Protein AF-G7GEW0-F1 (afdb_monomer_lite)

Radius of gyration: 21.6 Å; chains: 1; bounding box: 53×45×54 Å

Structure (mmCIF, N/CA/C/O backbone):
data_AF-G7GEW0-F1
#
_entry.id   AF-G7GEW0-F1
#
loop_
_atom_site.group_PDB
_atom_site.id
_atom_site.type_symbol
_atom_site.label_atom_id
_atom_site.label_alt_id
_atom_site.label_comp_id
_atom_site.label_asym_id
_atom_site.label_entity_id
_atom_site.label_seq_id
_atom_site.pdbx_PDB_ins_code
_atom_site.Cartn_x
_atom_site.Cartn_y
_atom_site.Cartn_z
_atom_site.occupancy
_atom_site.B_iso_or_equiv
_atom_site.auth_seq_id
_atom_site.auth_comp_id
_atom_site.auth_asym_id
_atom_site.auth_atom_id
_atom_site.pdbx_PDB_model_num
ATOM 1 N N . MET A 1 1 ? -28.065 31.283 -29.924 1.00 46.56 1 MET A N 1
ATOM 2 C CA . MET A 1 1 ? -27.571 29.884 -29.850 1.00 46.56 1 MET A CA 1
ATOM 3 C C . MET A 1 1 ? -26.048 29.770 -29.625 1.00 46.56 1 MET A C 1
ATOM 5 O O . MET A 1 1 ? -25.461 28.785 -30.041 1.00 46.56 1 MET A O 1
ATOM 9 N N . ARG A 1 2 ? -25.377 30.718 -28.939 1.00 49.91 2 ARG A N 1
ATOM 10 C CA . ARG A 1 2 ? -23.910 30.666 -28.695 1.00 49.91 2 ARG A CA 1
ATOM 11 C C . ARG A 1 2 ? -23.513 30.415 -27.235 1.00 49.91 2 ARG A C 1
ATOM 13 O O . ARG A 1 2 ? -22.348 30.178 -26.962 1.00 49.91 2 ARG A O 1
ATOM 20 N N . THR A 1 3 ? -24.472 30.433 -26.313 1.00 49.75 3 THR A N 1
ATOM 21 C CA . THR A 1 3 ? -24.242 30.306 -24.864 1.00 49.75 3 THR A CA 1
ATOM 22 C C . THR A 1 3 ? -24.447 28.892 -24.316 1.00 49.75 3 THR A C 1
ATOM 24 O O . THR A 1 3 ? -24.127 28.652 -23.161 1.00 49.75 3 THR A O 1
ATOM 27 N N . ILE A 1 4 ? -24.923 27.939 -25.128 1.00 53.78 4 ILE A N 1
ATOM 28 C CA . ILE A 1 4 ? -25.188 26.559 -24.674 1.00 53.78 4 ILE A CA 1
ATOM 29 C C . ILE A 1 4 ? -23.943 25.656 -24.815 1.00 53.78 4 ILE A C 1
ATOM 31 O O . ILE A 1 4 ? -23.808 24.690 -24.076 1.00 53.78 4 ILE A O 1
ATOM 35 N N . LEU A 1 5 ? -22.968 26.005 -25.668 1.00 51.00 5 LEU A N 1
ATOM 36 C CA . LEU A 1 5 ? -21.742 25.203 -25.837 1.00 51.00 5 LEU A CA 1
ATOM 37 C C . LEU A 1 5 ? -20.741 25.310 -24.672 1.00 51.00 5 LEU A C 1
ATOM 39 O O . LEU A 1 5 ? -19.890 24.438 -24.524 1.00 51.00 5 LEU A O 1
ATOM 43 N N . ALA A 1 6 ? -20.822 26.355 -23.843 1.00 51.34 6 ALA A N 1
ATOM 44 C CA . ALA A 1 6 ? -19.861 26.562 -22.756 1.00 51.34 6 ALA A CA 1
ATOM 45 C C . ALA A 1 6 ? -20.133 25.676 -21.525 1.00 51.34 6 ALA A C 1
ATOM 47 O O . ALA A 1 6 ? -19.230 25.448 -20.726 1.00 51.34 6 ALA A O 1
ATOM 48 N N . SER A 1 7 ? -21.355 25.151 -21.372 1.00 49.91 7 SER A N 1
ATOM 49 C CA . SER A 1 7 ? -21.741 24.354 -20.196 1.00 49.91 7 SER A CA 1
ATOM 50 C C . SER A 1 7 ? -21.369 22.868 -20.322 1.00 49.91 7 SER A C 1
ATOM 52 O O . SER A 1 7 ? -21.187 22.187 -19.319 1.00 49.91 7 SER A O 1
ATOM 54 N N . SER A 1 8 ? -21.175 22.364 -21.544 1.00 54.78 8 SER A N 1
ATOM 55 C CA . SER A 1 8 ? -20.841 20.957 -21.809 1.00 54.78 8 SER A CA 1
ATOM 56 C C . SER A 1 8 ? -19.368 20.590 -21.579 1.00 54.78 8 SER A C 1
ATOM 58 O O . SER A 1 8 ? -19.056 19.407 -21.484 1.00 54.78 8 SER A O 1
ATOM 60 N N . LEU A 1 9 ? -18.453 21.561 -21.456 1.00 53.81 9 LEU A N 1
ATOM 61 C CA . LEU A 1 9 ? -17.014 21.281 -21.310 1.00 53.81 9 LEU A CA 1
ATOM 62 C C . LEU A 1 9 ? -16.575 21.027 -19.853 1.00 53.81 9 LEU A C 1
ATOM 64 O O . LEU A 1 9 ? -15.485 20.516 -19.622 1.00 53.81 9 LEU A O 1
ATOM 68 N N . LEU A 1 10 ? -17.425 21.334 -18.865 1.00 53.53 10 LEU A N 1
ATOM 69 C CA . LEU A 1 10 ? -17.104 21.156 -17.442 1.00 53.53 10 LEU A CA 1
ATOM 70 C C . LEU A 1 10 ? -17.375 19.744 -16.892 1.00 53.53 10 LEU A C 1
ATOM 72 O O . LEU A 1 10 ? -17.002 19.466 -15.758 1.00 53.53 10 LEU A O 1
ATOM 76 N N . MET A 1 11 ? -17.990 18.839 -17.661 1.00 51.84 11 MET A N 1
ATOM 77 C CA . MET A 1 11 ? -18.365 17.503 -17.163 1.00 51.84 11 MET A CA 1
ATOM 78 C C . MET A 1 11 ? -17.310 16.403 -17.374 1.00 51.84 11 MET A C 1
ATOM 80 O O . MET A 1 11 ? -17.570 15.250 -17.046 1.00 51.84 11 MET A O 1
ATOM 84 N N . LEU A 1 12 ? -16.115 16.721 -17.885 1.00 51.00 12 LEU A N 1
ATOM 85 C CA . LEU A 1 12 ? -15.085 15.712 -18.188 1.00 51.00 12 LEU A CA 1
ATOM 86 C C . LEU A 1 12 ? -13.948 15.609 -17.163 1.00 51.00 12 LEU A C 1
ATOM 88 O O . LEU A 1 12 ? -13.036 14.810 -17.355 1.00 51.00 12 LEU A O 1
ATOM 92 N N . SER A 1 13 ? -14.004 16.320 -16.035 1.00 45.97 13 SER A N 1
ATOM 93 C CA . SER A 1 13 ? -13.084 16.070 -14.917 1.00 45.97 13 SER A CA 1
ATOM 94 C C . SER A 1 13 ? -13.560 14.890 -14.060 1.00 45.97 13 SER A C 1
ATOM 96 O O . SER A 1 13 ? -13.664 15.009 -12.837 1.00 45.97 13 SER A O 1
ATOM 98 N N . VAL A 1 14 ? -13.887 13.755 -14.690 1.00 47.59 14 VAL A N 1
ATOM 99 C CA . VAL A 1 14 ? -13.980 12.495 -13.950 1.00 47.59 14 VAL A CA 1
ATOM 100 C C . VAL A 1 14 ? -12.584 12.222 -13.414 1.00 47.59 14 VAL A C 1
ATOM 102 O O . VAL A 1 14 ? -11.612 12.155 -14.165 1.00 47.59 14 VAL A O 1
ATOM 105 N N . SER A 1 15 ? -12.468 12.196 -12.092 1.00 47.84 15 SER A N 1
ATOM 106 C CA . SER A 1 15 ? -11.219 11.908 -11.408 1.00 47.84 15 SER A CA 1
ATOM 107 C C . SER A 1 15 ? -10.680 10.599 -11.968 1.00 47.84 15 SER A C 1
ATOM 109 O O . SER A 1 15 ? -11.315 9.558 -11.822 1.00 47.84 15 SER A O 1
ATOM 111 N N . SER A 1 16 ? -9.545 10.662 -12.664 1.00 43.06 16 SER A N 1
ATOM 112 C CA . SER A 1 16 ? -8.804 9.461 -13.013 1.00 43.06 16 SER A CA 1
ATOM 113 C C . SER A 1 16 ? -8.472 8.781 -11.692 1.00 43.06 16 SER A C 1
ATOM 115 O O . SER A 1 16 ? -7.675 9.298 -10.906 1.00 43.06 16 SER A O 1
ATOM 117 N N . PHE A 1 17 ? -9.159 7.678 -11.399 1.00 48.53 17 PHE A N 1
ATOM 118 C CA . PHE A 1 17 ? -8.804 6.777 -10.315 1.00 48.53 17 PHE A CA 1
ATOM 119 C C . PHE A 1 17 ? -7.516 6.078 -10.740 1.00 48.53 17 PHE A C 1
ATOM 121 O O . PHE A 1 17 ? -7.515 4.927 -11.163 1.00 48.53 17 PHE A O 1
ATOM 128 N N . ALA A 1 18 ? -6.405 6.807 -10.687 1.00 50.81 18 ALA A N 1
ATOM 129 C CA . ALA A 1 18 ? -5.107 6.172 -10.686 1.00 50.81 18 ALA A CA 1
ATOM 130 C C . ALA A 1 18 ? -5.063 5.307 -9.420 1.00 50.81 18 ALA A C 1
ATOM 132 O O . ALA A 1 18 ? -5.347 5.803 -8.324 1.00 50.81 18 ALA A O 1
ATOM 133 N N . HIS A 1 19 ? -4.796 4.012 -9.597 1.00 61.59 19 HIS A N 1
ATOM 134 C CA . HIS A 1 19 ? -4.716 2.996 -8.549 1.00 61.59 19 HIS A CA 1
ATOM 135 C C . HIS A 1 19 ? -3.530 3.275 -7.615 1.00 61.59 19 HIS A C 1
ATOM 137 O O . HIS A 1 19 ? -2.483 2.639 -7.649 1.00 61.59 19 HIS A O 1
ATOM 143 N N . GLU A 1 20 ? -3.677 4.308 -6.797 1.00 74.50 20 GLU A N 1
ATOM 144 C CA . GLU A 1 20 ? -2.716 4.675 -5.775 1.00 74.50 20 GLU A CA 1
ATOM 145 C C . GLU A 1 20 ? -2.786 3.681 -4.617 1.00 74.50 20 GLU A C 1
ATOM 147 O O . GLU A 1 20 ? -3.867 3.168 -4.304 1.00 74.50 20 GLU A O 1
ATOM 152 N N . PRO A 1 21 ? -1.651 3.429 -3.949 1.00 87.00 21 PRO A N 1
ATOM 153 C CA . PRO A 1 21 ? -1.663 2.628 -2.743 1.00 87.00 21 PRO A CA 1
ATOM 154 C C . PRO A 1 21 ? -2.602 3.264 -1.710 1.00 87.00 21 PRO A C 1
ATOM 156 O O . PRO A 1 21 ? -2.704 4.491 -1.611 1.00 87.00 21 PRO A O 1
ATOM 159 N N . TYR A 1 22 ? -3.298 2.436 -0.937 1.00 89.25 22 TYR A N 1
ATOM 160 C CA . TYR A 1 22 ? -4.295 2.904 0.024 1.00 89.25 22 TYR A CA 1
ATOM 161 C C . TYR A 1 22 ? -4.223 2.149 1.350 1.00 89.25 22 TYR A C 1
ATOM 163 O O . TYR A 1 22 ? -3.672 1.058 1.443 1.00 89.25 22 TYR A O 1
ATOM 171 N N . VAL A 1 23 ? -4.820 2.746 2.382 1.00 93.44 23 VAL A N 1
ATOM 172 C CA . VAL A 1 23 ? -5.124 2.108 3.667 1.00 93.44 23 VAL A CA 1
ATOM 173 C C . VAL A 1 23 ? -6.529 2.534 4.082 1.00 93.44 23 VAL A C 1
ATOM 175 O O . VAL A 1 23 ? -6.838 3.727 4.097 1.00 93.44 23 VAL A O 1
ATOM 178 N N . ALA A 1 24 ? -7.400 1.578 4.386 1.00 93.62 24 ALA A N 1
ATOM 179 C CA . ALA A 1 24 ? -8.796 1.844 4.707 1.00 93.62 24 ALA A CA 1
ATOM 180 C C . ALA A 1 24 ? -9.334 0.849 5.746 1.00 93.62 24 ALA A C 1
ATOM 182 O O . ALA A 1 24 ? -9.030 -0.339 5.675 1.00 93.62 24 ALA A O 1
ATOM 183 N N . PRO A 1 25 ? -10.148 1.300 6.713 1.00 94.94 25 PRO A N 1
ATOM 184 C CA . PRO A 1 25 ? -10.912 0.392 7.550 1.00 94.94 25 PRO A CA 1
ATOM 185 C C . PRO A 1 25 ? -12.132 -0.146 6.795 1.00 94.94 25 PRO A C 1
ATOM 187 O O . PRO A 1 25 ? -12.726 0.569 5.987 1.00 94.94 25 PRO A O 1
ATOM 190 N N . LEU A 1 26 ? -12.585 -1.356 7.132 1.00 93.56 26 LEU A N 1
ATOM 191 C CA . LEU A 1 26 ? -13.890 -1.846 6.663 1.00 93.56 26 LEU A CA 1
ATOM 192 C C . LEU A 1 26 ? -15.057 -0.996 7.191 1.00 93.56 26 LEU A C 1
ATOM 194 O O . LEU A 1 26 ? -16.105 -0.918 6.557 1.00 93.56 26 LEU A O 1
ATOM 198 N N . ALA A 1 27 ? -14.873 -0.347 8.343 1.00 91.94 27 ALA A N 1
ATOM 199 C CA . ALA A 1 27 ? -15.830 0.587 8.914 1.00 91.94 27 ALA A CA 1
ATOM 200 C C . ALA A 1 27 ? -15.112 1.809 9.503 1.00 91.94 27 ALA A C 1
ATOM 202 O O . ALA A 1 27 ? -14.325 1.699 10.439 1.00 91.94 27 ALA A O 1
ATOM 203 N N . TYR A 1 28 ? -15.417 2.997 8.981 1.00 93.50 28 TYR A N 1
ATOM 204 C CA . TYR A 1 28 ? -14.865 4.260 9.490 1.00 93.50 28 TYR A CA 1
ATOM 205 C C . TYR A 1 28 ? -15.445 4.664 10.854 1.00 93.50 28 TYR A C 1
ATOM 207 O O . TYR A 1 28 ? -14.835 5.446 11.581 1.00 93.50 28 TYR A O 1
ATOM 215 N N . ASN A 1 29 ? -16.617 4.131 11.204 1.00 93.00 29 ASN A N 1
ATOM 216 C CA . ASN A 1 29 ? -17.250 4.288 12.506 1.00 93.00 29 ASN A CA 1
ATOM 217 C C . ASN A 1 29 ? -17.768 2.926 12.973 1.00 93.00 29 ASN A C 1
ATOM 219 O O . ASN A 1 29 ? -18.381 2.201 12.187 1.00 93.00 29 ASN A O 1
ATOM 223 N N . THR A 1 30 ? -17.517 2.570 14.228 1.00 92.06 30 THR A N 1
ATOM 224 C CA . THR A 1 30 ? -17.953 1.298 14.801 1.00 92.06 30 THR A CA 1
ATOM 225 C C . THR A 1 30 ? -18.219 1.422 16.302 1.00 92.06 30 THR A C 1
ATOM 227 O O . THR A 1 30 ? -17.608 2.229 16.994 1.00 92.06 30 THR A O 1
ATOM 230 N N . SER A 1 31 ? -19.132 0.613 16.836 1.00 92.50 31 SER A N 1
ATOM 231 C CA . SER A 1 31 ? -19.260 0.378 18.285 1.00 92.50 31 SER A CA 1
ATOM 232 C C . SER A 1 31 ? -18.495 -0.870 18.741 1.00 92.50 31 SER A C 1
ATOM 234 O O . SER A 1 31 ? -18.463 -1.189 19.926 1.00 92.50 31 SER A O 1
ATOM 236 N N . GLN A 1 32 ? -17.889 -1.600 17.801 1.00 94.31 32 GLN A N 1
ATOM 237 C CA . GLN A 1 32 ? -17.180 -2.846 18.071 1.00 94.31 32 GLN A CA 1
ATOM 238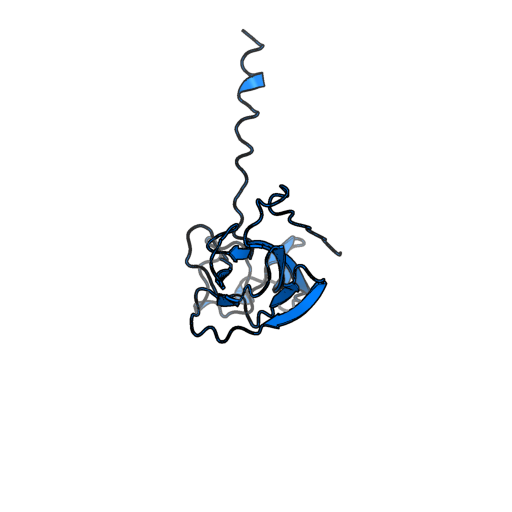 C C . GLN A 1 32 ? -15.813 -2.590 18.717 1.00 94.31 32 GLN A C 1
ATOM 240 O O . GLN A 1 32 ? -15.245 -1.499 18.656 1.00 94.31 32 GLN A O 1
ATOM 245 N N . THR A 1 33 ? -15.251 -3.636 19.320 1.00 95.06 33 THR A N 1
ATOM 246 C CA . THR A 1 33 ? -13.920 -3.615 19.953 1.00 95.06 33 THR A CA 1
ATOM 247 C C . THR A 1 33 ? -12.770 -3.723 18.953 1.00 95.06 33 THR A C 1
ATOM 249 O O . THR A 1 33 ? -11.605 -3.633 19.343 1.00 95.06 33 THR A O 1
ATOM 252 N N . GLN A 1 34 ? -13.075 -3.920 17.671 1.00 96.12 34 GLN A N 1
ATOM 253 C CA . GLN A 1 34 ? -12.098 -4.006 16.597 1.00 96.12 34 GLN A CA 1
ATOM 254 C C . GLN A 1 34 ? -12.696 -3.606 15.248 1.00 96.12 34 GLN A C 1
ATOM 256 O O . GLN A 1 34 ? -13.914 -3.641 15.057 1.00 96.12 34 GLN A O 1
ATOM 261 N N . VAL A 1 35 ? -11.820 -3.280 14.302 1.00 96.12 35 VAL A N 1
ATOM 262 C CA . VAL A 1 35 ? -12.153 -3.149 12.882 1.00 96.12 35 VAL A CA 1
ATOM 263 C C . VAL A 1 35 ? -11.030 -3.745 12.042 1.00 96.12 35 VAL A C 1
ATOM 265 O O . VAL A 1 35 ? -9.859 -3.600 12.385 1.00 96.12 35 VAL A O 1
ATOM 268 N N . ALA A 1 36 ? -11.371 -4.392 10.933 1.00 95.75 36 ALA A N 1
ATOM 269 C CA . ALA A 1 36 ? -10.362 -4.818 9.976 1.00 95.75 36 ALA A CA 1
ATOM 270 C C . ALA A 1 36 ? -9.845 -3.612 9.180 1.00 95.75 36 ALA A C 1
ATOM 272 O O . ALA A 1 36 ? -10.629 -2.799 8.678 1.00 95.75 36 ALA A O 1
ATOM 273 N N . ILE A 1 37 ? -8.526 -3.515 9.064 1.00 95.31 37 ILE A N 1
ATOM 274 C CA . ILE A 1 37 ? -7.821 -2.593 8.179 1.00 95.31 37 ILE A CA 1
ATOM 275 C C . ILE A 1 37 ? -7.395 -3.365 6.938 1.00 95.31 37 ILE A C 1
ATOM 277 O O . ILE A 1 37 ? -6.860 -4.465 7.051 1.00 95.31 37 ILE A O 1
ATOM 281 N N . VAL A 1 38 ? -7.622 -2.769 5.773 1.00 93.56 38 VAL A N 1
ATOM 282 C CA . VAL A 1 38 ? -7.255 -3.292 4.459 1.00 93.56 38 VAL A CA 1
ATOM 283 C C . VAL A 1 38 ? -6.342 -2.280 3.777 1.00 93.56 38 VAL A C 1
ATOM 285 O O . VAL A 1 38 ? -6.586 -1.071 3.827 1.00 93.56 38 VAL A O 1
ATOM 288 N N . SER A 1 39 ? -5.278 -2.760 3.149 1.00 91.88 39 SER A N 1
ATOM 289 C CA . SER A 1 39 ? -4.381 -1.924 2.356 1.00 91.88 39 SER A CA 1
ATOM 290 C C . SER A 1 39 ? -3.789 -2.706 1.198 1.00 91.88 39 SER A C 1
ATOM 292 O O . SER A 1 39 ? -3.369 -3.852 1.374 1.00 91.88 39 SER A O 1
ATOM 294 N N . GLY A 1 40 ? -3.653 -2.043 0.062 1.00 89.44 40 GLY A N 1
ATOM 295 C CA . GLY A 1 40 ? -3.076 -2.619 -1.140 1.00 89.44 40 GLY A CA 1
ATOM 296 C C . GLY A 1 40 ? -2.751 -1.541 -2.159 1.00 89.44 40 GLY A C 1
ATOM 297 O O . GLY A 1 40 ? -2.870 -0.341 -1.885 1.00 89.44 40 GLY A O 1
ATOM 298 N N . TYR A 1 41 ? -2.315 -1.980 -3.330 1.00 84.44 41 TYR A N 1
ATOM 299 C CA . TYR A 1 41 ? -2.114 -1.143 -4.506 1.00 84.44 41 TYR A CA 1
ATOM 300 C C . TYR A 1 41 ? -2.343 -1.972 -5.771 1.00 84.44 41 TYR A C 1
ATOM 302 O O . TYR A 1 41 ? -2.197 -3.188 -5.734 1.00 84.44 41 TYR A O 1
ATOM 310 N N . ALA A 1 42 ? -2.665 -1.341 -6.897 1.00 77.19 42 ALA A N 1
ATOM 311 C CA . ALA A 1 42 ? -2.675 -2.008 -8.199 1.00 77.19 42 ALA A CA 1
ATOM 312 C C . ALA A 1 42 ? -1.828 -1.200 -9.185 1.00 77.19 42 ALA A C 1
ATOM 314 O O . ALA A 1 42 ? -1.841 0.027 -9.156 1.00 77.19 42 ALA A O 1
ATOM 315 N N . GLU A 1 43 ? -1.059 -1.881 -10.033 1.00 66.75 43 GLU A N 1
ATOM 316 C CA . GLU A 1 43 ? -0.178 -1.213 -11.004 1.00 66.75 43 GLU A CA 1
ATOM 317 C C . GLU A 1 43 ? -0.942 -0.730 -12.245 1.00 66.75 43 GLU A C 1
ATOM 319 O O . GLU A 1 43 ? -0.602 0.301 -12.822 1.00 66.75 43 GLU A O 1
ATOM 324 N N . GLU A 1 44 ? -2.010 -1.435 -12.618 1.00 61.06 44 GLU A N 1
ATOM 325 C CA . GLU A 1 44 ? -2.814 -1.167 -13.808 1.00 61.06 44 GLU A CA 1
ATOM 326 C C . GLU A 1 44 ? -4.304 -1.092 -13.460 1.00 61.06 44 GLU A C 1
ATOM 328 O O . GLU A 1 44 ? -4.768 -1.663 -12.468 1.00 61.06 44 GLU A O 1
ATOM 333 N N . ALA A 1 45 ? -5.067 -0.396 -14.304 1.00 54.72 45 ALA A N 1
ATOM 334 C CA . ALA A 1 45 ? -6.505 -0.276 -14.130 1.00 54.72 45 ALA A CA 1
ATOM 335 C C . ALA A 1 45 ? -7.211 -1.630 -14.264 1.00 54.72 45 ALA A C 1
ATOM 337 O O . ALA A 1 45 ? -6.950 -2.369 -15.207 1.00 54.72 45 ALA A O 1
ATOM 338 N N . LEU A 1 46 ? -8.145 -1.914 -13.348 1.00 58.56 46 LEU A N 1
ATOM 339 C CA . LEU A 1 46 ? -8.972 -3.135 -13.336 1.00 58.56 46 LEU A CA 1
ATOM 340 C C . LEU A 1 46 ? -8.199 -4.456 -13.133 1.00 58.56 46 LEU A C 1
ATOM 342 O O . LEU A 1 46 ? -8.786 -5.527 -13.291 1.00 58.56 46 LEU A O 1
ATOM 346 N N . ASN A 1 47 ? -6.923 -4.396 -12.742 1.00 65.75 47 ASN A N 1
ATOM 347 C CA . ASN A 1 47 ? -6.148 -5.573 -12.355 1.00 65.75 47 ASN A CA 1
ATOM 348 C C . ASN A 1 47 ? -6.295 -5.904 -10.866 1.00 65.75 47 ASN A C 1
ATOM 350 O O . ASN A 1 47 ? -6.738 -5.083 -10.060 1.00 65.75 47 ASN A O 1
ATOM 354 N N . SER A 1 48 ? -5.907 -7.132 -10.506 1.00 65.94 48 SER A N 1
ATOM 355 C CA . SER A 1 48 ? -5.817 -7.544 -9.104 1.00 65.94 48 SER A CA 1
ATOM 356 C C . SER A 1 48 ? -4.851 -6.641 -8.344 1.00 65.94 48 SER A C 1
ATOM 358 O O . SER A 1 48 ? -3.790 -6.273 -8.848 1.00 65.94 48 SER A O 1
ATOM 360 N N . GLU A 1 49 ? -5.210 -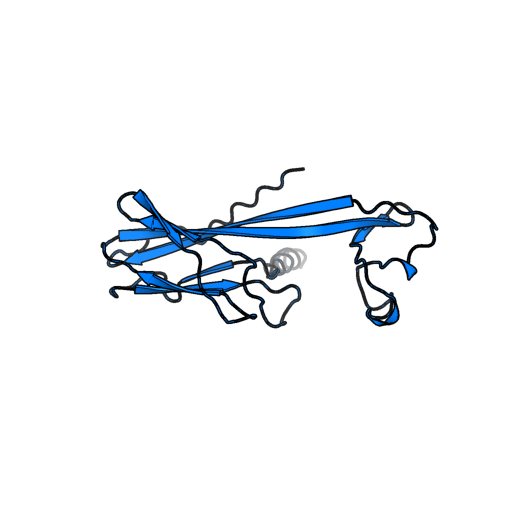6.338 -7.104 1.00 81.44 49 GLU A N 1
ATOM 361 C CA . GLU A 1 49 ? -4.333 -5.637 -6.177 1.00 81.44 49 GLU A CA 1
ATOM 362 C C . GLU A 1 49 ? -3.179 -6.535 -5.714 1.00 81.44 49 GLU A C 1
ATOM 364 O O . GLU A 1 49 ? -3.227 -7.766 -5.829 1.00 81.44 49 GLU A O 1
ATOM 369 N N . TYR A 1 50 ? -2.165 -5.874 -5.168 1.00 85.00 50 TYR A N 1
ATOM 370 C CA . TYR A 1 50 ? -1.017 -6.416 -4.470 1.00 85.00 50 TYR A CA 1
ATOM 371 C C . TYR A 1 50 ? -0.971 -5.869 -3.043 1.00 85.00 50 TYR A C 1
ATOM 373 O O . TYR A 1 50 ? -1.292 -4.704 -2.777 1.00 85.00 50 TYR A O 1
ATOM 381 N N . ALA A 1 51 ? -0.513 -6.708 -2.118 1.00 88.12 51 ALA A N 1
ATOM 382 C CA . ALA A 1 51 ? -0.226 -6.297 -0.754 1.00 88.12 51 ALA A CA 1
ATOM 383 C C . ALA A 1 51 ? 0.879 -5.228 -0.732 1.00 88.12 51 ALA A C 1
ATOM 385 O O . ALA A 1 51 ? 1.847 -5.292 -1.494 1.00 88.12 51 ALA A O 1
ATOM 386 N N . LEU A 1 52 ? 0.764 -4.253 0.176 1.00 86.62 52 LEU A N 1
ATOM 387 C CA . LEU A 1 52 ? 1.847 -3.297 0.397 1.00 86.62 52 LEU A CA 1
ATOM 388 C C . LEU A 1 52 ? 3.072 -4.045 0.942 1.00 86.62 52 LEU A C 1
ATOM 390 O O . LEU A 1 52 ? 3.013 -4.655 2.012 1.00 86.62 52 LEU A O 1
ATOM 394 N N . LYS A 1 53 ? 4.181 -3.991 0.201 1.00 79.62 53 LYS A N 1
ATOM 395 C CA . LYS A 1 53 ? 5.426 -4.678 0.552 1.00 79.62 53 LYS A CA 1
ATOM 396 C C . LYS A 1 53 ? 6.019 -4.119 1.849 1.00 79.62 53 LYS A C 1
ATOM 398 O O . LYS A 1 53 ? 6.208 -2.910 1.959 1.00 79.62 53 LYS A O 1
ATOM 403 N N . ASP A 1 54 ? 6.330 -5.010 2.795 1.00 82.00 54 ASP A N 1
ATOM 404 C CA . ASP A 1 54 ? 6.983 -4.702 4.079 1.00 82.00 54 ASP A CA 1
ATOM 405 C C . ASP A 1 54 ? 6.303 -3.553 4.860 1.00 82.00 54 ASP A C 1
ATOM 407 O O . ASP A 1 54 ? 6.957 -2.749 5.531 1.00 82.00 54 ASP A O 1
ATOM 411 N N . ALA A 1 55 ? 4.974 -3.440 4.742 1.00 87.62 55 ALA A N 1
ATOM 412 C CA . ALA A 1 55 ? 4.221 -2.319 5.289 1.00 87.62 55 ALA A CA 1
ATOM 413 C C . ALA A 1 55 ? 4.172 -2.337 6.821 1.00 87.62 55 ALA A C 1
ATOM 415 O O . ALA A 1 55 ? 3.771 -3.321 7.444 1.00 87.62 55 ALA A O 1
ATOM 416 N N . LYS A 1 56 ? 4.506 -1.190 7.418 1.00 93.38 56 LYS A N 1
ATOM 417 C CA . LYS A 1 56 ? 4.396 -0.942 8.859 1.00 93.38 56 LYS A CA 1
ATOM 418 C C . LYS A 1 56 ? 3.331 0.111 9.120 1.00 93.38 56 LYS A C 1
ATOM 420 O O . LYS A 1 56 ? 3.282 1.124 8.416 1.00 93.38 56 LYS A O 1
ATOM 425 N N . PHE A 1 57 ? 2.491 -0.119 10.121 1.00 95.38 57 PHE A N 1
ATOM 426 C CA . PHE A 1 57 ? 1.357 0.746 10.429 1.00 95.38 57 PHE A CA 1
ATOM 427 C C . PHE A 1 57 ? 1.562 1.423 11.782 1.00 95.38 57 PHE A C 1
ATOM 429 O O . PHE A 1 57 ? 1.535 0.760 12.816 1.00 95.38 57 PHE A O 1
ATOM 436 N N . GLU A 1 58 ? 1.760 2.742 11.782 1.00 97.56 58 GLU A N 1
ATOM 437 C CA . GLU A 1 58 ? 1.717 3.554 13.002 1.00 97.56 58 GLU A CA 1
ATOM 438 C C . GLU A 1 58 ? 0.247 3.813 13.351 1.00 97.56 58 GLU A C 1
ATOM 440 O O . GLU A 1 58 ? -0.493 4.443 12.590 1.00 97.56 58 GLU A O 1
ATOM 445 N N . ILE A 1 59 ? -0.170 3.327 14.512 1.00 97.56 59 ILE A N 1
ATOM 446 C CA . ILE A 1 59 ? -1.482 3.571 15.096 1.00 97.56 59 ILE A CA 1
ATOM 447 C C . ILE A 1 59 ? -1.327 4.638 16.170 1.00 97.56 59 ILE A C 1
ATOM 449 O O . ILE A 1 59 ? -0.533 4.471 17.091 1.00 97.56 59 ILE A O 1
ATOM 453 N N . ILE A 1 60 ? -2.106 5.709 16.071 1.00 97.38 60 ILE A N 1
ATOM 454 C CA . ILE A 1 60 ? -2.205 6.750 17.095 1.00 97.38 60 ILE A CA 1
ATOM 455 C C . ILE A 1 60 ? -3.573 6.607 17.759 1.00 97.38 60 ILE A C 1
ATOM 457 O O . ILE A 1 60 ? -4.595 6.732 17.077 1.00 97.38 60 ILE A O 1
ATOM 461 N N . SER A 1 61 ? -3.590 6.311 19.059 1.00 95.75 61 SER A N 1
ATOM 462 C CA . SER A 1 61 ? -4.812 6.170 19.855 1.00 95.75 61 SER A CA 1
ATOM 463 C C . SER A 1 61 ? -5.505 7.524 20.082 1.00 95.75 61 SER A C 1
ATOM 465 O O . SER A 1 61 ? -4.888 8.577 19.890 1.00 95.75 61 SER A O 1
ATOM 467 N N . PRO A 1 62 ? -6.770 7.533 20.540 1.00 94.44 62 PRO A N 1
ATOM 468 C CA . PRO A 1 62 ? -7.450 8.755 20.970 1.00 94.44 62 PRO A CA 1
ATOM 469 C C . PRO A 1 62 ? -6.702 9.512 22.077 1.00 94.44 62 PRO A C 1
ATOM 471 O O . PRO A 1 62 ? -6.816 10.734 22.167 1.00 94.44 62 PRO A O 1
ATOM 474 N N . ASN A 1 63 ? -5.918 8.792 22.883 1.00 94.31 63 ASN A N 1
ATOM 475 C CA . ASN A 1 63 ? -5.086 9.338 23.952 1.00 94.31 63 ASN A CA 1
ATOM 476 C C . ASN A 1 63 ? -3.686 9.783 23.476 1.00 94.31 63 ASN A C 1
ATOM 478 O O . ASN A 1 63 ? -2.889 10.258 24.278 1.00 94.31 63 ASN A O 1
ATOM 482 N N . ASN A 1 64 ? -3.415 9.725 22.165 1.00 93.62 64 ASN A N 1
ATOM 483 C CA . ASN A 1 64 ? -2.124 9.997 21.513 1.00 93.62 64 ASN A CA 1
ATOM 484 C C . ASN A 1 64 ? -1.018 8.966 21.782 1.00 93.62 64 ASN A C 1
ATOM 486 O O . ASN A 1 64 ? 0.141 9.215 21.433 1.00 93.62 64 ASN A O 1
ATOM 490 N N . ASP A 1 65 ? -1.360 7.795 22.317 1.00 95.56 65 ASP A N 1
ATOM 491 C CA . ASP A 1 65 ? -0.414 6.687 22.411 1.00 95.56 65 ASP A CA 1
ATOM 492 C C . ASP A 1 65 ? -0.122 6.134 21.021 1.00 95.56 65 ASP A C 1
ATOM 494 O O . ASP A 1 65 ? -1.016 5.992 20.181 1.00 95.56 65 ASP A O 1
ATOM 498 N N . LYS A 1 66 ? 1.146 5.813 20.775 1.00 96.56 66 LYS A N 1
ATOM 499 C CA . LYS A 1 66 ? 1.613 5.307 19.488 1.00 96.56 66 LYS A CA 1
ATOM 500 C C . LYS A 1 66 ? 1.953 3.834 19.583 1.00 96.56 66 LYS A C 1
ATOM 502 O O . LYS A 1 66 ? 2.696 3.430 20.472 1.00 96.56 66 LYS A O 1
ATOM 507 N N . ASN A 1 67 ? 1.471 3.057 18.624 1.00 95.31 67 ASN A N 1
ATOM 508 C CA . ASN A 1 67 ? 1.836 1.657 18.471 1.00 95.31 67 ASN A CA 1
ATOM 509 C C . ASN A 1 67 ? 2.210 1.359 17.017 1.00 95.31 67 ASN A C 1
ATOM 511 O O . ASN A 1 67 ? 1.640 1.946 16.100 1.00 95.31 67 ASN A O 1
ATOM 515 N N . LEU A 1 68 ? 3.149 0.441 16.807 1.00 96.50 68 LEU A N 1
ATOM 516 C CA . LEU A 1 68 ? 3.535 -0.031 15.484 1.00 96.50 68 LEU A CA 1
ATOM 517 C C . LEU A 1 68 ? 2.987 -1.442 15.276 1.00 96.50 68 LEU A C 1
ATOM 519 O O . LEU A 1 68 ? 3.224 -2.328 16.092 1.00 96.50 68 LEU A O 1
ATOM 523 N N . ILE A 1 69 ? 2.271 -1.648 14.176 1.00 94.56 69 ILE A N 1
ATOM 524 C CA . ILE A 1 69 ? 1.773 -2.960 13.767 1.00 94.56 69 ILE A CA 1
ATOM 525 C C . ILE A 1 69 ? 2.492 -3.371 12.485 1.00 94.56 69 ILE A C 1
ATOM 527 O O . ILE A 1 69 ? 2.506 -2.625 11.504 1.00 94.56 69 ILE A O 1
ATOM 531 N N . GLU A 1 70 ? 3.057 -4.574 12.497 1.00 92.50 70 GLU A N 1
ATOM 532 C CA . GLU A 1 70 ? 3.596 -5.260 11.323 1.00 92.50 70 GLU A CA 1
ATOM 533 C C . GLU A 1 70 ? 2.687 -6.465 11.040 1.00 92.50 70 GLU A C 1
ATOM 535 O O . GLU A 1 70 ? 2.753 -7.464 11.757 1.00 92.50 70 GLU A O 1
ATOM 540 N N . PRO A 1 71 ? 1.751 -6.358 10.080 1.00 85.94 71 PRO A N 1
ATOM 541 C CA . PRO A 1 71 ? 0.798 -7.423 9.814 1.00 85.94 71 PRO A CA 1
ATOM 542 C C . PRO A 1 71 ? 1.491 -8.670 9.274 1.00 85.94 71 PRO A C 1
ATOM 544 O O . PRO A 1 71 ? 2.176 -8.616 8.254 1.00 85.94 71 PRO A O 1
ATOM 547 N N . GLU A 1 72 ? 1.214 -9.823 9.875 1.00 75.50 72 GLU A N 1
ATOM 548 C CA . GLU A 1 72 ? 1.565 -11.127 9.308 1.00 75.50 72 GLU A CA 1
ATOM 549 C C . GLU A 1 72 ? 0.583 -11.502 8.177 1.00 75.50 72 GLU A C 1
ATOM 551 O O . GLU A 1 72 ? -0.147 -12.494 8.256 1.00 75.50 72 GLU A O 1
ATOM 556 N N . SER A 1 73 ? 0.490 -10.685 7.121 1.00 69.88 73 SER A N 1
ATOM 557 C CA . SER A 1 73 ? -0.360 -11.030 5.975 1.00 69.88 73 SER A CA 1
ATOM 558 C C . SER A 1 73 ? 0.282 -12.158 5.169 1.00 69.88 73 SER A C 1
ATOM 560 O O . SER A 1 73 ? 1.391 -12.022 4.659 1.00 69.88 73 SER A O 1
ATOM 562 N N . LYS A 1 74 ? -0.444 -13.267 5.001 1.00 72.56 74 LYS A N 1
ATOM 563 C CA . LYS A 1 74 ? -0.081 -14.350 4.066 1.00 72.56 74 LYS A CA 1
ATOM 564 C C . LYS A 1 74 ? -0.602 -14.108 2.646 1.00 72.56 74 LYS A C 1
ATOM 566 O O . LYS A 1 74 ? -0.348 -14.916 1.757 1.00 72.56 74 LYS A O 1
ATOM 571 N N . LEU A 1 75 ? -1.385 -13.049 2.441 1.00 83.06 75 LEU A N 1
ATOM 572 C CA . LEU A 1 75 ? -2.044 -12.761 1.172 1.00 83.06 75 LEU A CA 1
ATOM 573 C C . LEU A 1 75 ? -1.132 -11.897 0.298 1.00 83.06 75 LEU A C 1
ATOM 575 O O . LEU A 1 75 ? -0.709 -10.824 0.713 1.00 83.06 75 LEU A O 1
ATOM 579 N N . GLY A 1 76 ? -0.868 -12.347 -0.931 1.00 83.81 76 GLY A N 1
ATOM 580 C CA . GLY A 1 76 ? -0.093 -11.573 -1.907 1.00 83.81 76 GLY A CA 1
ATOM 581 C C . GLY A 1 76 ? -0.871 -10.408 -2.527 1.00 83.81 76 GLY A C 1
ATOM 582 O O . GLY A 1 76 ? -0.261 -9.476 -3.042 1.00 83.81 76 GLY A O 1
ATOM 583 N N . SER A 1 77 ? -2.205 -10.443 -2.460 1.00 86.62 77 SER A N 1
ATOM 584 C CA . SER A 1 77 ? -3.081 -9.457 -3.100 1.00 86.62 77 SER A CA 1
ATOM 585 C C . SER A 1 77 ? -3.476 -8.284 -2.205 1.00 86.62 77 SER A C 1
ATOM 587 O O . SER A 1 77 ? -3.842 -7.229 -2.704 1.00 86.62 77 SER A O 1
ATOM 589 N N . THR A 1 78 ? -3.416 -8.442 -0.884 1.00 88.69 78 THR A N 1
ATOM 590 C CA . THR A 1 78 ? -3.804 -7.392 0.062 1.00 88.69 78 THR A CA 1
ATOM 591 C C . THR A 1 78 ? -3.174 -7.637 1.425 1.00 88.69 78 THR A C 1
ATOM 593 O O . THR A 1 78 ? -2.966 -8.776 1.842 1.00 88.69 78 THR A O 1
ATOM 596 N N . THR A 1 79 ? -2.928 -6.569 2.170 1.00 91.12 79 THR A N 1
ATOM 597 C CA . THR A 1 79 ? -2.594 -6.654 3.592 1.00 91.12 79 THR A CA 1
ATOM 598 C C . THR A 1 79 ? -3.863 -6.420 4.400 1.00 91.12 79 THR A C 1
ATOM 600 O O . THR A 1 79 ? -4.561 -5.430 4.177 1.00 91.12 79 THR A O 1
ATOM 603 N N . VAL A 1 80 ? -4.174 -7.334 5.324 1.00 92.06 80 VAL A N 1
ATOM 604 C CA . VAL A 1 80 ? -5.338 -7.230 6.215 1.00 92.06 80 VAL A CA 1
ATOM 605 C C . VAL A 1 80 ? -4.918 -7.519 7.649 1.00 92.06 80 VAL A C 1
ATOM 607 O O . VAL A 1 80 ? -4.190 -8.480 7.893 1.00 92.06 80 VAL A O 1
ATOM 610 N N . PHE A 1 81 ? -5.383 -6.709 8.598 1.00 94.00 81 PHE A N 1
ATOM 611 C CA . PHE A 1 81 ? -5.211 -6.974 10.028 1.00 94.00 81 PHE A CA 1
ATOM 612 C C . PHE A 1 81 ? -6.358 -6.401 10.860 1.00 94.00 81 PHE A C 1
ATOM 614 O O . PHE A 1 81 ? -6.998 -5.426 10.471 1.00 94.00 81 PHE A O 1
ATOM 621 N N . ASP A 1 82 ? -6.588 -6.984 12.035 1.00 94.94 82 ASP A N 1
ATOM 622 C CA . ASP A 1 82 ? -7.547 -6.463 13.008 1.00 94.94 82 ASP A CA 1
ATOM 623 C C . ASP A 1 82 ? -6.915 -5.349 13.848 1.00 94.94 82 ASP A C 1
ATOM 625 O O . ASP A 1 82 ? -6.034 -5.593 14.678 1.00 94.94 82 ASP A O 1
ATOM 629 N N . LEU A 1 83 ? -7.413 -4.123 13.696 1.00 96.25 83 LEU A N 1
ATOM 630 C CA . LEU A 1 83 ? -7.105 -3.026 14.603 1.00 96.25 83 LEU A CA 1
ATOM 631 C C . LEU A 1 83 ? -7.999 -3.120 15.843 1.00 96.25 83 LEU A C 1
ATOM 633 O O . LEU A 1 83 ? -9.220 -2.986 15.751 1.00 96.25 83 LEU A O 1
ATOM 637 N N . LYS A 1 84 ? -7.390 -3.316 17.015 1.00 96.44 84 LYS A N 1
ATOM 638 C CA . LYS A 1 84 ? -8.089 -3.299 18.308 1.00 96.44 84 LYS A CA 1
ATOM 639 C C . LYS A 1 84 ? -8.399 -1.863 18.740 1.00 96.44 84 LYS A C 1
ATOM 641 O O . LYS A 1 84 ? -7.550 -0.982 18.631 1.00 96.44 84 LYS A O 1
ATOM 646 N N . LEU A 1 85 ? -9.602 -1.656 19.273 1.00 96.25 85 LEU A N 1
ATOM 647 C CA . LEU A 1 85 ? -10.154 -0.362 19.690 1.00 96.25 85 LEU A CA 1
ATOM 648 C C . LEU A 1 85 ? -10.571 -0.418 21.177 1.00 96.25 85 LEU A C 1
ATOM 650 O O . LEU A 1 85 ? -11.769 -0.489 21.490 1.00 96.25 85 LEU A O 1
ATOM 654 N N . PRO A 1 86 ? -9.608 -0.470 22.118 1.00 95.19 86 PRO A N 1
ATOM 655 C CA . PRO A 1 86 ? -9.910 -0.554 23.548 1.00 95.19 86 PRO A CA 1
ATOM 656 C C . PRO A 1 86 ? -10.628 0.694 24.084 1.00 95.19 86 PRO A C 1
ATOM 658 O O . PRO A 1 86 ? -11.482 0.579 24.959 1.00 95.19 86 PRO A O 1
ATOM 661 N N . GLU A 1 87 ? -10.347 1.868 23.522 1.00 94.00 87 GLU A N 1
ATOM 662 C CA . GLU A 1 87 ? -10.826 3.164 24.005 1.00 94.00 87 GLU A CA 1
ATOM 663 C C . GLU A 1 87 ? -11.855 3.762 23.042 1.00 94.00 87 GLU A C 1
ATOM 665 O O . GLU A 1 87 ? -11.777 3.584 21.825 1.00 94.00 87 GLU A O 1
ATOM 670 N N . ALA A 1 88 ? -12.824 4.504 23.577 1.00 94.00 88 ALA A N 1
ATOM 671 C CA . ALA A 1 88 ? -13.734 5.295 22.759 1.00 94.00 88 ALA A CA 1
ATOM 672 C C . ALA A 1 88 ? -13.006 6.524 22.189 1.00 94.00 88 ALA A C 1
ATOM 674 O O . ALA A 1 88 ? -12.353 7.273 22.918 1.00 94.00 88 ALA A O 1
ATOM 675 N N . GLY A 1 89 ? -13.155 6.785 20.890 1.00 93.56 89 GLY A N 1
ATOM 676 C CA . GLY A 1 89 ? -12.499 7.912 20.229 1.00 93.56 89 GLY A CA 1
ATOM 677 C C . GLY A 1 89 ? -12.027 7.610 18.813 1.00 93.56 89 GLY A C 1
ATOM 678 O O . GLY A 1 89 ? -12.394 6.598 18.227 1.00 93.56 89 GLY A O 1
ATOM 679 N N . THR A 1 90 ? -11.230 8.520 18.251 1.00 95.44 90 THR A N 1
ATOM 680 C CA . THR A 1 90 ? -10.713 8.401 16.884 1.00 95.44 90 THR A CA 1
ATOM 681 C C . THR A 1 90 ? -9.257 7.967 16.896 1.00 95.44 90 THR A C 1
ATOM 683 O O . THR A 1 90 ? -8.406 8.659 17.446 1.00 95.44 90 THR A O 1
ATOM 686 N N . TYR A 1 91 ? -8.986 6.851 16.237 1.00 96.25 91 TYR A N 1
ATOM 687 C CA . TYR A 1 91 ? -7.656 6.340 15.963 1.00 96.25 91 TYR A CA 1
ATOM 688 C C . TYR A 1 91 ? -7.175 6.870 14.612 1.00 96.25 91 TYR A C 1
ATOM 690 O O . TYR A 1 91 ? -7.957 6.961 13.661 1.00 96.25 91 TYR A O 1
ATOM 698 N N . THR A 1 92 ? -5.885 7.186 14.511 1.00 97.25 92 THR A N 1
ATOM 699 C CA . THR A 1 92 ? -5.224 7.444 13.223 1.00 97.25 92 THR A CA 1
ATOM 700 C C . THR A 1 92 ? -4.397 6.229 12.847 1.00 97.25 92 THR A C 1
ATOM 702 O O . THR A 1 92 ? -3.604 5.758 13.656 1.00 97.25 92 THR A O 1
ATOM 705 N N . VAL A 1 93 ? -4.544 5.754 11.618 1.00 97.19 93 VAL A N 1
ATOM 706 C CA . VAL A 1 93 ? -3.722 4.684 11.051 1.00 97.19 93 VAL A CA 1
ATOM 707 C C . VAL A 1 93 ? -2.867 5.305 9.964 1.00 97.19 93 VAL A C 1
ATOM 709 O O . VAL A 1 93 ? -3.416 5.905 9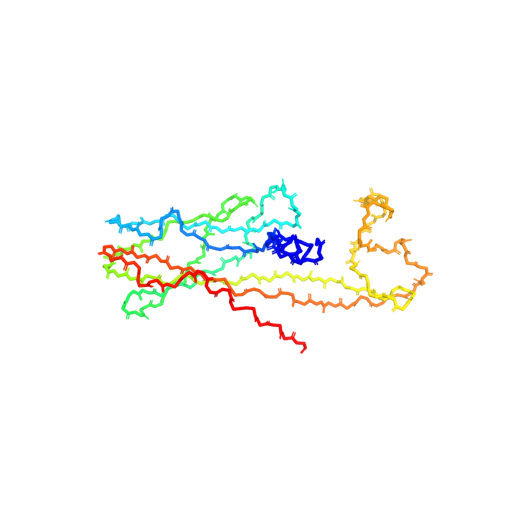.039 1.00 97.19 93 VAL A O 1
ATOM 712 N N . LYS A 1 94 ? -1.546 5.183 10.065 1.00 95.88 94 LYS A N 1
ATOM 713 C CA . LYS A 1 94 ? -0.601 5.697 9.071 1.00 95.88 94 LYS A CA 1
ATOM 714 C C . LYS A 1 94 ? 0.302 4.593 8.571 1.00 95.88 94 LYS A C 1
ATOM 716 O O . LYS A 1 94 ? 0.744 3.754 9.346 1.00 95.88 94 LYS A O 1
ATOM 721 N N . THR A 1 95 ? 0.632 4.637 7.295 1.00 94.12 95 THR A N 1
ATOM 722 C CA . THR A 1 95 ? 1.673 3.797 6.712 1.00 94.12 95 THR A CA 1
ATOM 723 C C . THR A 1 95 ? 2.347 4.542 5.566 1.00 94.12 95 THR A C 1
ATOM 725 O O . THR A 1 95 ? 1.898 5.614 5.148 1.00 94.12 95 THR A O 1
ATOM 728 N N . SER A 1 96 ? 3.430 3.980 5.055 1.00 90.19 96 SER A N 1
ATOM 729 C CA . SER A 1 96 ? 4.126 4.512 3.897 1.00 90.19 96 SER A CA 1
ATOM 730 C C . SER A 1 96 ? 4.341 3.409 2.881 1.00 90.19 96 SER A C 1
ATOM 732 O O . SER A 1 96 ? 4.679 2.284 3.237 1.00 90.19 96 SER A O 1
ATOM 734 N N . ALA A 1 97 ? 4.167 3.754 1.612 1.00 85.94 97 ALA A N 1
ATOM 735 C CA . ALA A 1 97 ? 4.523 2.891 0.499 1.00 85.94 97 ALA A CA 1
ATOM 736 C C . ALA A 1 97 ? 5.690 3.526 -0.251 1.00 85.94 97 ALA A C 1
ATOM 738 O O . ALA A 1 97 ? 5.768 4.748 -0.390 1.00 85.94 97 ALA A O 1
ATOM 739 N N . THR A 1 98 ? 6.613 2.699 -0.720 1.00 82.94 98 THR A N 1
ATOM 740 C CA . THR A 1 98 ? 7.727 3.126 -1.562 1.00 82.94 98 THR A CA 1
ATOM 741 C C . THR A 1 98 ? 7.753 2.256 -2.800 1.00 82.94 98 THR A C 1
ATOM 743 O O . THR A 1 98 ? 7.699 1.034 -2.691 1.00 82.94 98 THR A O 1
ATOM 746 N N . TYR A 1 99 ? 7.905 2.881 -3.961 1.00 79.50 99 TYR A N 1
ATOM 747 C CA . TYR A 1 99 ? 8.131 2.177 -5.213 1.00 79.50 99 TYR A CA 1
ATOM 748 C C . TYR A 1 99 ? 9.343 2.767 -5.924 1.00 79.50 99 TYR A C 1
ATOM 750 O O . TYR A 1 99 ? 9.444 3.983 -6.106 1.00 79.50 99 TYR A O 1
ATOM 758 N N . LEU A 1 100 ? 10.283 1.900 -6.291 1.00 83.38 100 LEU A N 1
ATOM 759 C CA . LEU A 1 100 ? 11.503 2.293 -6.979 1.00 83.38 100 LEU A CA 1
ATOM 760 C C . LEU A 1 100 ? 11.269 2.206 -8.485 1.00 83.38 100 LEU A C 1
ATOM 762 O O . LEU A 1 100 ? 11.069 1.122 -9.025 1.00 83.38 100 LEU A O 1
ATOM 766 N N . LEU A 1 101 ? 11.299 3.351 -9.156 1.00 86.62 101 LEU A N 1
ATOM 767 C CA . LEU A 1 101 ? 11.192 3.440 -10.606 1.00 86.62 101 LEU A CA 1
ATOM 768 C C . LEU A 1 101 ? 12.576 3.645 -11.200 1.00 86.62 101 LEU A C 1
ATOM 770 O O . LEU A 1 101 ? 13.377 4.412 -10.670 1.00 86.62 101 LEU A O 1
ATOM 774 N N . LYS A 1 102 ? 12.843 3.004 -12.332 1.00 91.50 102 LYS A N 1
ATOM 775 C CA . LYS A 1 102 ? 14.038 3.276 -13.127 1.00 91.50 102 LYS A CA 1
ATOM 776 C C . LYS A 1 102 ? 13.638 4.017 -14.388 1.00 91.50 102 LYS A C 1
ATOM 778 O O . LYS A 1 102 ? 12.631 3.689 -15.011 1.00 91.50 102 LYS A O 1
ATOM 783 N N . TYR A 1 103 ? 14.431 5.007 -14.768 1.00 92.38 103 TYR A N 1
ATOM 784 C CA . TYR A 1 103 ? 14.259 5.748 -16.011 1.00 92.38 103 TYR A CA 1
ATOM 785 C C . TYR A 1 103 ? 15.565 5.776 -16.783 1.00 92.38 103 TYR A C 1
ATOM 787 O O . TYR A 1 103 ? 16.641 5.843 -16.198 1.00 92.38 103 TYR A O 1
ATOM 795 N N . VAL A 1 104 ? 15.478 5.762 -18.105 1.00 93.88 104 VAL A N 1
ATOM 796 C CA . VAL A 1 104 ? 16.633 5.922 -18.987 1.00 93.88 104 VAL A CA 1
ATOM 797 C C . VAL A 1 104 ? 16.308 6.962 -20.047 1.00 93.88 104 VAL A C 1
ATOM 799 O O . VAL A 1 104 ? 15.155 7.099 -20.464 1.00 93.88 104 VAL A O 1
ATOM 802 N N . GLN A 1 105 ? 17.320 7.716 -20.465 1.00 89.88 105 GLN A N 1
ATOM 803 C CA . GLN A 1 105 ? 17.173 8.643 -21.574 1.00 89.88 105 GLN A CA 1
ATOM 804 C C . GLN A 1 105 ? 17.424 7.900 -22.894 1.00 89.88 105 GLN A C 1
ATOM 806 O O . GLN A 1 105 ? 18.546 7.467 -23.157 1.00 89.88 105 GLN A O 1
ATOM 811 N N . ASP A 1 106 ? 16.395 7.776 -23.733 1.00 84.81 106 ASP A N 1
ATOM 812 C CA . ASP A 1 106 ? 16.502 7.287 -25.114 1.00 84.81 106 ASP A CA 1
ATOM 813 C C . ASP A 1 106 ? 16.144 8.426 -26.068 1.00 84.81 106 ASP A C 1
ATOM 815 O O . ASP A 1 106 ? 15.102 9.057 -25.930 1.00 84.81 106 ASP A O 1
ATOM 819 N N . GLN A 1 107 ? 17.020 8.730 -27.028 1.00 84.31 107 GLN A N 1
ATOM 820 C CA . GLN A 1 107 ? 16.781 9.774 -28.041 1.00 84.31 107 GLN A CA 1
ATOM 821 C C . GLN A 1 107 ? 16.351 11.140 -27.458 1.00 84.31 107 GLN A C 1
ATOM 823 O O . GLN A 1 107 ? 15.548 11.851 -28.052 1.00 84.31 107 GLN A O 1
ATOM 828 N N . LYS A 1 108 ? 16.945 11.535 -26.320 1.00 86.44 108 LYS A N 1
ATOM 829 C CA . LYS A 1 108 ? 16.633 12.756 -25.539 1.00 86.44 108 LYS A CA 1
ATOM 830 C C . LYS A 1 108 ? 15.282 12.741 -24.810 1.00 86.44 108 LYS A C 1
ATOM 832 O O . LYS A 1 108 ? 14.955 13.732 -24.161 1.00 86.44 108 LYS A O 1
ATOM 837 N N . GLU A 1 109 ? 14.552 11.632 -24.822 1.00 87.88 109 GLU A N 1
ATOM 838 C CA . GLU A 1 109 ? 13.320 11.443 -24.054 1.00 87.88 109 GLU A CA 1
ATOM 839 C C . GLU A 1 109 ? 13.559 10.540 -22.841 1.00 87.88 109 GLU A C 1
ATOM 841 O O . GLU A 1 109 ? 14.253 9.528 -22.930 1.00 87.88 109 GLU A O 1
ATOM 846 N N . TRP A 1 110 ? 12.959 10.883 -21.701 1.00 90.31 110 TRP A N 1
ATOM 847 C CA . TRP A 1 110 ? 12.950 10.014 -20.526 1.00 90.31 110 TRP A CA 1
ATOM 848 C C . TRP A 1 110 ? 11.859 8.956 -20.669 1.00 90.31 110 TRP A C 1
ATOM 850 O O . TRP A 1 110 ? 10.687 9.287 -20.857 1.00 90.31 110 TRP A O 1
ATOM 860 N N . LYS A 1 111 ? 12.240 7.684 -20.559 1.00 89.56 111 LYS A N 1
ATOM 861 C CA . LYS A 1 111 ? 11.322 6.540 -20.596 1.00 89.56 111 LYS A CA 1
ATOM 862 C C . LYS A 1 111 ? 11.508 5.697 -19.342 1.00 89.56 111 LYS A C 1
ATOM 864 O O . LYS A 1 111 ? 12.631 5.580 -18.847 1.00 89.56 111 LYS A O 1
ATOM 869 N N . MET A 1 112 ? 10.420 5.111 -18.837 1.00 90.94 112 MET A N 1
ATOM 870 C CA . MET A 1 112 ? 10.526 4.095 -17.786 1.00 90.94 112 MET A CA 1
ATOM 871 C C . MET A 1 112 ? 11.370 2.934 -18.302 1.00 90.94 112 MET A C 1
ATOM 873 O O . MET A 1 112 ? 11.210 2.514 -19.446 1.00 90.94 112 MET A O 1
ATOM 877 N N . PHE A 1 113 ? 12.275 2.444 -17.468 1.00 92.12 113 PHE A N 1
ATOM 878 C CA . PHE A 1 113 ? 13.228 1.400 -17.796 1.00 92.12 113 PHE A CA 1
ATOM 879 C C . PHE A 1 113 ? 12.960 0.171 -16.936 1.00 92.12 113 PHE A C 1
ATOM 881 O O . PHE A 1 113 ? 12.970 0.257 -15.709 1.00 92.12 113 PHE A O 1
ATOM 888 N N . PHE A 1 114 ? 12.773 -0.972 -17.583 1.00 90.06 114 PHE A N 1
ATOM 889 C CA . PHE A 1 114 ? 12.664 -2.259 -16.911 1.00 90.06 114 PHE A CA 1
ATOM 890 C C . PHE A 1 114 ? 13.837 -3.138 -17.324 1.00 90.06 114 PHE A C 1
ATOM 892 O O . PHE A 1 114 ? 14.049 -3.404 -18.506 1.00 90.06 114 PHE A O 1
ATOM 899 N N . ASP A 1 115 ? 14.607 -3.585 -16.335 1.00 89.25 115 ASP A N 1
ATOM 900 C CA . ASP A 1 115 ? 15.759 -4.455 -16.556 1.00 89.25 115 ASP A CA 1
ATOM 901 C C . ASP A 1 115 ? 15.291 -5.907 -16.695 1.00 89.25 115 ASP A C 1
ATOM 903 O O . ASP A 1 115 ? 15.294 -6.680 -15.738 1.00 89.25 115 ASP A O 1
ATOM 907 N N . MET A 1 116 ? 14.780 -6.236 -17.880 1.00 89.56 116 MET A N 1
ATOM 908 C CA . MET A 1 116 ? 14.248 -7.556 -18.207 1.00 89.56 116 MET A CA 1
ATOM 909 C C . MET A 1 116 ? 14.670 -7.987 -19.617 1.00 89.56 116 MET A C 1
ATOM 911 O O . MET A 1 116 ? 14.869 -7.139 -20.497 1.00 89.56 116 MET A O 1
ATOM 915 N N . PRO A 1 117 ? 14.819 -9.299 -19.856 1.00 90.50 117 PRO A N 1
ATOM 916 C CA . PRO A 1 117 ? 15.177 -9.813 -21.168 1.00 90.50 117 PRO A CA 1
ATOM 917 C C . PRO A 1 117 ? 13.993 -9.716 -22.149 1.00 90.50 117 PRO A C 1
ATOM 919 O O . PRO A 1 117 ? 12.829 -9.621 -21.762 1.00 90.50 117 PRO A O 1
ATOM 922 N N . ALA A 1 118 ? 14.299 -9.695 -23.449 1.00 89.25 118 ALA A N 1
ATOM 923 C CA . ALA A 1 118 ? 13.317 -9.406 -24.499 1.00 89.25 118 ALA A CA 1
ATOM 924 C C . ALA A 1 118 ? 12.228 -10.477 -24.668 1.00 89.25 118 ALA A C 1
ATOM 926 O O . ALA A 1 118 ? 11.159 -10.177 -25.187 1.00 89.25 118 ALA A O 1
ATOM 927 N N . ASP A 1 119 ? 12.496 -11.705 -24.239 1.00 91.12 119 ASP A N 1
ATOM 928 C CA . ASP A 1 119 ? 11.572 -12.840 -24.256 1.00 91.12 119 ASP A CA 1
ATOM 929 C C . ASP A 1 119 ? 10.502 -12.772 -23.153 1.00 91.12 119 ASP A C 1
ATOM 931 O O . ASP A 1 119 ? 9.444 -13.378 -23.298 1.00 91.12 119 ASP A O 1
ATOM 935 N N . GLN A 1 120 ? 10.746 -12.014 -22.080 1.00 88.12 120 GLN A N 1
ATOM 936 C CA . GLN A 1 120 ? 9.813 -11.848 -20.955 1.00 88.12 120 GLN A CA 1
ATOM 937 C C . GLN A 1 120 ? 8.921 -10.613 -21.082 1.00 88.12 120 GLN A C 1
ATOM 939 O O . GLN A 1 120 ? 8.088 -10.351 -20.216 1.00 88.12 120 GLN A O 1
ATOM 944 N N . ALA A 1 121 ? 9.103 -9.837 -22.145 1.00 87.31 121 ALA A N 1
ATOM 945 C CA . ALA A 1 121 ? 8.524 -8.518 -22.259 1.00 87.31 121 ALA A CA 1
ATOM 946 C C . ALA A 1 121 ? 7.612 -8.438 -23.500 1.00 87.31 121 ALA A C 1
ATOM 948 O O . ALA A 1 121 ? 8.018 -8.889 -24.575 1.00 87.31 121 ALA A O 1
ATOM 949 N N . PRO A 1 122 ? 6.404 -7.843 -23.400 1.00 88.06 122 PRO A N 1
ATOM 950 C CA . PRO A 1 122 ? 5.526 -7.619 -24.549 1.00 88.06 122 PRO A CA 1
ATOM 951 C C . PRO A 1 122 ? 6.226 -6.853 -25.672 1.00 88.06 122 PRO A C 1
ATOM 953 O O . PRO A 1 122 ? 7.255 -6.201 -25.461 1.00 88.06 122 PRO A O 1
ATOM 956 N N . LYS A 1 123 ? 5.668 -6.887 -26.885 1.00 90.19 123 LYS A N 1
ATOM 957 C CA . LYS A 1 123 ? 6.259 -6.153 -28.014 1.00 90.19 123 LYS A CA 1
ATOM 958 C C . LYS A 1 123 ? 6.359 -4.667 -27.678 1.00 90.19 123 LYS A C 1
ATOM 960 O O . LYS A 1 123 ? 5.463 -4.103 -27.065 1.00 90.19 123 LYS A O 1
ATOM 965 N N . LYS A 1 124 ? 7.407 -3.998 -28.169 1.00 86.88 124 LYS A N 1
ATOM 966 C CA . LYS A 1 124 ? 7.643 -2.565 -27.916 1.00 86.88 124 LYS A CA 1
ATOM 967 C C . LYS A 1 124 ? 6.436 -1.668 -28.238 1.00 86.88 124 LYS A C 1
ATOM 969 O O . LYS A 1 124 ? 6.236 -0.673 -27.562 1.00 86.88 124 LYS A O 1
ATOM 974 N N . ALA A 1 125 ? 5.642 -2.010 -29.254 1.00 87.75 125 ALA A N 1
ATOM 975 C CA . ALA A 1 125 ? 4.451 -1.248 -29.645 1.00 87.75 125 ALA A CA 1
ATOM 976 C C . ALA A 1 125 ? 3.263 -1.386 -28.670 1.00 87.75 125 ALA A C 1
ATOM 978 O O . ALA A 1 125 ? 2.309 -0.625 -28.775 1.00 87.75 125 ALA A O 1
ATOM 979 N N . GLU A 1 126 ? 3.310 -2.353 -27.754 1.00 86.94 126 GLU A N 1
ATOM 980 C CA . GLU A 1 126 ? 2.241 -2.686 -26.803 1.00 86.94 126 GLU A CA 1
ATOM 981 C C . GLU A 1 126 ? 2.577 -2.214 -25.373 1.00 86.94 126 GLU A C 1
ATOM 983 O O . GLU A 1 126 ? 1.865 -2.557 -24.434 1.00 86.94 126 GLU A O 1
ATOM 988 N N . ARG A 1 127 ? 3.668 -1.455 -25.183 1.00 85.06 127 ARG A N 1
ATOM 989 C CA . ARG A 1 127 ? 4.149 -1.020 -23.862 1.00 85.06 127 ARG A CA 1
ATOM 990 C C . ARG A 1 127 ? 4.661 0.421 -23.848 1.00 85.06 127 ARG A C 1
ATOM 992 O O . ARG A 1 127 ? 5.243 0.890 -24.822 1.00 85.06 127 ARG A O 1
ATOM 999 N N . ASP A 1 128 ? 4.555 1.061 -22.683 1.00 84.50 128 ASP A N 1
ATOM 1000 C CA . ASP A 1 128 ? 4.997 2.448 -22.436 1.00 84.50 128 ASP A CA 1
ATOM 1001 C C . ASP A 1 128 ? 6.367 2.557 -21.735 1.00 84.50 128 ASP A C 1
ATOM 1003 O O . ASP A 1 128 ? 6.771 3.621 -21.256 1.00 84.50 128 ASP A O 1
ATOM 1007 N N . TYR A 1 129 ? 7.111 1.454 -21.678 1.00 89.25 129 TYR A N 1
ATOM 1008 C CA . TYR A 1 129 ? 8.451 1.384 -21.103 1.00 89.25 129 TYR A CA 1
ATOM 1009 C C . TYR A 1 129 ? 9.458 0.786 -22.086 1.00 89.25 129 TYR A C 1
ATOM 1011 O O . TYR A 1 129 ? 9.098 0.171 -23.092 1.00 89.25 129 TYR A O 1
ATOM 1019 N N . VAL A 1 130 ? 10.741 0.967 -21.783 1.00 92.38 130 VAL A N 1
ATOM 1020 C CA . VAL A 1 130 ? 11.856 0.410 -22.551 1.00 92.38 130 VAL A CA 1
ATOM 1021 C C . VAL A 1 130 ? 12.610 -0.637 -21.741 1.00 92.38 130 VAL A C 1
ATOM 1023 O O . VAL A 1 130 ? 12.729 -0.538 -20.519 1.00 92.38 130 VAL A O 1
ATOM 1026 N N . ILE A 1 131 ? 13.146 -1.630 -22.440 1.00 93.62 131 ILE A N 1
ATOM 1027 C CA . ILE A 1 131 ? 14.048 -2.654 -21.890 1.00 93.62 131 ILE A CA 1
ATOM 1028 C C . ILE A 1 131 ? 15.440 -2.517 -22.531 1.00 93.62 131 ILE A C 1
ATOM 1030 O O . ILE A 1 131 ? 15.561 -1.821 -23.545 1.00 93.62 131 ILE A O 1
ATOM 1034 N N . PRO A 1 132 ? 16.493 -3.200 -22.037 1.00 92.38 132 PRO A N 1
ATOM 1035 C CA . PRO A 1 132 ? 17.832 -3.147 -22.634 1.00 92.38 132 PRO A CA 1
ATOM 1036 C C . PRO A 1 132 ? 17.866 -3.330 -24.159 1.00 92.38 132 PRO A C 1
ATOM 1038 O O . PRO A 1 132 ? 18.548 -2.585 -24.856 1.00 92.38 132 PRO A O 1
ATOM 1041 N N . ALA A 1 133 ? 17.087 -4.278 -24.693 1.00 91.62 133 ALA A N 1
ATOM 1042 C CA . ALA A 1 133 ? 17.036 -4.580 -26.125 1.00 91.62 133 ALA A CA 1
ATOM 1043 C C . ALA A 1 133 ? 16.408 -3.466 -26.990 1.00 91.62 133 ALA A C 1
ATOM 1045 O O . ALA A 1 133 ? 16.642 -3.428 -28.197 1.00 91.62 133 ALA A O 1
ATOM 1046 N N . ASP A 1 134 ? 15.628 -2.554 -26.398 1.00 90.69 134 ASP A N 1
ATOM 1047 C CA . ASP A 1 134 ? 15.013 -1.433 -27.124 1.00 90.69 134 ASP A CA 1
ATOM 1048 C C . ASP A 1 134 ? 15.979 -0.269 -27.355 1.00 90.69 134 ASP A C 1
ATOM 1050 O O . ASP A 1 134 ? 15.702 0.603 -28.189 1.00 90.69 134 ASP A O 1
ATOM 1054 N N . LEU A 1 135 ? 17.061 -0.220 -26.573 1.00 89.50 135 LEU A N 1
ATOM 1055 C CA . LEU A 1 135 ? 17.985 0.899 -26.519 1.00 89.50 135 LEU A CA 1
ATOM 1056 C C . LEU A 1 135 ? 19.018 0.774 -27.637 1.00 89.50 135 LEU A C 1
ATOM 1058 O O . LEU A 1 135 ? 19.765 -0.196 -27.737 1.00 89.50 135 LEU A O 1
ATOM 1062 N N . LYS A 1 136 ? 19.098 1.805 -28.482 1.00 80.06 136 LYS A N 1
ATOM 1063 C CA . LYS A 1 136 ? 20.077 1.856 -29.582 1.00 80.06 136 LYS A CA 1
ATOM 1064 C C . LYS A 1 136 ? 21.509 2.063 -29.076 1.00 80.06 136 LYS A C 1
ATOM 1066 O O . LYS A 1 136 ? 22.470 1.713 -29.759 1.00 80.06 136 LYS A O 1
ATOM 1071 N N . ALA A 1 137 ? 21.659 2.678 -27.904 1.00 78.50 137 ALA A N 1
ATOM 1072 C CA . ALA A 1 137 ? 22.954 2.950 -27.304 1.00 78.50 137 ALA A CA 1
ATOM 1073 C C . ALA A 1 137 ? 23.517 1.689 -26.634 1.00 78.50 137 ALA A C 1
ATOM 1075 O O . ALA A 1 137 ? 22.885 1.104 -25.761 1.00 78.50 137 ALA A O 1
ATOM 1076 N N . LYS A 1 138 ? 24.759 1.318 -26.978 1.00 73.81 138 LYS A N 1
ATOM 1077 C CA . LYS A 1 138 ? 25.476 0.191 -26.344 1.00 73.81 138 LYS A CA 1
ATOM 1078 C C . LYS A 1 138 ? 25.775 0.413 -24.855 1.00 73.81 138 LYS A C 1
ATOM 1080 O O . LYS A 1 138 ? 26.124 -0.531 -24.157 1.00 73.81 138 LYS A O 1
ATOM 1085 N N . LYS A 1 139 ? 25.709 1.664 -24.391 1.00 82.00 139 LYS A N 1
ATOM 1086 C CA . LYS A 1 139 ? 25.852 2.058 -22.989 1.00 82.00 139 LYS A CA 1
ATOM 1087 C C . LYS A 1 139 ? 24.728 3.022 -22.648 1.00 82.00 139 LYS A C 1
ATOM 1089 O O . LYS A 1 139 ? 24.521 3.996 -23.369 1.00 82.00 139 LYS A O 1
ATOM 1094 N N . TYR A 1 140 ? 24.045 2.749 -21.552 1.00 87.19 140 TYR A N 1
ATOM 1095 C CA . TYR A 1 140 ? 22.984 3.576 -21.004 1.00 87.19 140 TYR A CA 1
ATOM 1096 C C . TYR A 1 140 ? 23.117 3.587 -19.481 1.00 87.19 140 TYR A C 1
ATOM 1098 O O . TYR A 1 140 ? 23.610 2.626 -18.892 1.00 87.19 140 TYR A O 1
ATOM 1106 N N . THR A 1 141 ? 22.690 4.680 -18.855 1.00 89.75 141 THR A N 1
ATOM 1107 C CA . THR A 1 141 ? 22.746 4.847 -17.401 1.00 89.75 141 THR A CA 1
ATOM 1108 C C . THR A 1 141 ? 21.329 5.073 -16.896 1.00 89.75 141 THR A C 1
ATOM 1110 O O . THR A 1 141 ? 20.809 6.181 -17.053 1.00 89.75 141 THR A O 1
ATOM 1113 N N . PRO A 1 142 ? 20.670 4.044 -16.340 1.00 91.62 142 PRO A N 1
ATOM 1114 C CA . PRO A 1 142 ? 19.395 4.231 -15.675 1.00 91.62 142 PRO A CA 1
ATOM 1115 C C . PRO A 1 142 ? 19.567 5.133 -14.450 1.00 91.62 142 PRO A C 1
ATOM 1117 O O . PRO A 1 142 ? 20.535 4.990 -13.703 1.00 91.62 142 PRO A O 1
ATOM 1120 N N . ILE A 1 143 ? 18.621 6.039 -14.236 1.00 92.81 143 ILE A N 1
ATOM 1121 C CA . ILE A 1 143 ? 18.468 6.774 -12.982 1.00 92.81 143 ILE A CA 1
ATOM 1122 C C . ILE A 1 143 ? 17.364 6.121 -12.160 1.00 92.81 143 ILE A C 1
ATOM 1124 O O . ILE A 1 143 ? 16.360 5.660 -12.708 1.00 92.81 143 ILE A O 1
ATOM 1128 N N . GLU A 1 144 ? 17.546 6.091 -10.847 1.00 91.81 144 GLU A N 1
ATOM 1129 C CA . GLU A 1 144 ? 16.537 5.598 -9.919 1.00 91.81 144 GLU A CA 1
ATOM 1130 C C . GLU A 1 144 ? 15.740 6.771 -9.350 1.00 91.81 144 GLU A C 1
ATOM 1132 O O . GLU A 1 144 ? 16.301 7.755 -8.871 1.00 91.81 144 GLU A O 1
ATOM 1137 N N . VAL A 1 145 ? 14.417 6.659 -9.407 1.00 86.88 145 VAL A N 1
ATOM 1138 C CA . VAL A 1 145 ? 13.468 7.609 -8.835 1.00 86.88 145 VAL A CA 1
ATOM 1139 C C . VAL A 1 145 ? 12.657 6.864 -7.789 1.00 86.88 145 VAL A C 1
ATOM 1141 O O . VAL A 1 145 ? 11.925 5.922 -8.096 1.00 86.88 145 VAL A O 1
ATOM 1144 N N . LYS A 1 146 ? 12.775 7.294 -6.536 1.00 85.69 146 LYS A N 1
ATOM 1145 C CA . LYS A 1 146 ? 11.991 6.742 -5.436 1.00 85.69 146 LYS A CA 1
ATOM 1146 C C . LYS A 1 146 ? 10.662 7.485 -5.350 1.00 85.69 146 LYS A C 1
ATOM 1148 O O . LYS A 1 146 ? 10.633 8.674 -5.046 1.00 85.69 146 LYS A O 1
ATOM 1153 N N . ARG A 1 147 ? 9.557 6.789 -5.614 1.00 83.69 147 ARG A N 1
ATOM 1154 C CA . ARG A 1 147 ? 8.214 7.313 -5.361 1.00 83.69 147 ARG A CA 1
ATOM 1155 C C . ARG A 1 147 ? 7.792 6.913 -3.956 1.00 83.69 147 ARG A C 1
ATOM 1157 O O . ARG A 1 147 ? 7.828 5.734 -3.613 1.00 83.69 147 ARG A O 1
ATOM 1164 N N . GLU A 1 148 ? 7.389 7.893 -3.161 1.00 86.00 148 GLU A N 1
ATOM 1165 C CA . GLU A 1 148 ? 6.955 7.691 -1.783 1.00 86.00 148 GLU A CA 1
ATOM 1166 C C . GLU A 1 148 ? 5.513 8.161 -1.616 1.00 86.00 148 GLU A C 1
ATOM 1168 O O . GLU A 1 148 ? 5.136 9.238 -2.080 1.00 86.00 148 GLU A O 1
ATOM 1173 N N . TRP A 1 149 ? 4.716 7.362 -0.915 1.00 86.25 149 TRP A N 1
ATOM 1174 C CA . TRP A 1 149 ? 3.384 7.743 -0.472 1.00 86.25 149 TRP A CA 1
ATOM 1175 C C . TRP A 1 149 ? 3.340 7.725 1.045 1.00 86.25 149 TRP A C 1
ATOM 1177 O O . TRP A 1 149 ? 3.808 6.780 1.680 1.00 86.25 149 TRP A O 1
ATOM 1187 N N . THR A 1 150 ? 2.719 8.751 1.619 1.00 90.31 150 THR A N 1
ATOM 1188 C CA . THR A 1 150 ? 2.255 8.720 3.006 1.00 90.31 150 THR A CA 1
ATOM 1189 C C . THR A 1 150 ? 0.759 8.474 2.982 1.00 90.31 150 THR A C 1
ATOM 1191 O O . THR A 1 150 ? -0.003 9.295 2.472 1.00 90.31 150 THR A O 1
ATOM 1194 N N . LEU A 1 151 ? 0.343 7.335 3.519 1.00 91.56 151 LEU A N 1
ATOM 1195 C CA . LEU A 1 151 ? -1.042 6.893 3.525 1.00 91.56 151 LEU A CA 1
ATOM 1196 C C . LEU A 1 151 ? -1.581 7.009 4.937 1.00 91.56 151 LEU A C 1
ATOM 1198 O O . LEU A 1 151 ? -0.909 6.631 5.897 1.00 91.56 151 LEU A O 1
ATOM 1202 N N . PHE A 1 152 ? -2.801 7.512 5.074 1.00 92.69 152 PHE A N 1
ATOM 1203 C CA . PHE A 1 152 ? -3.450 7.538 6.369 1.00 92.69 152 PHE A CA 1
ATOM 1204 C C . PHE A 1 152 ? -4.962 7.446 6.273 1.00 92.69 152 PHE A C 1
ATOM 1206 O O . PHE A 1 152 ? -5.580 7.850 5.286 1.00 92.69 152 PHE A O 1
ATOM 1213 N N . THR A 1 153 ? -5.547 6.924 7.341 1.00 94.38 153 THR A N 1
ATOM 1214 C CA . THR A 1 153 ? -6.988 6.817 7.523 1.00 94.38 153 THR A CA 1
ATOM 1215 C C . THR A 1 153 ? -7.356 6.983 8.995 1.00 94.38 153 THR A C 1
ATOM 1217 O O . THR A 1 153 ? -6.488 6.982 9.873 1.00 94.38 153 THR A O 1
ATOM 1220 N N . TYR A 1 154 ? -8.648 7.149 9.258 1.00 95.00 154 TYR A N 1
ATOM 1221 C CA . TYR A 1 154 ? -9.196 7.344 10.594 1.00 95.00 154 TYR A CA 1
ATOM 1222 C C . TYR A 1 154 ? -10.280 6.312 10.879 1.00 95.00 154 TYR A C 1
ATOM 1224 O O . TYR A 1 154 ? -11.081 5.985 10.002 1.00 95.00 154 TYR A O 1
ATOM 1232 N N . VAL A 1 155 ? -10.321 5.840 12.121 1.00 94.81 155 VAL A N 1
ATOM 1233 C CA . VAL A 1 155 ? -11.366 4.945 12.628 1.00 94.81 155 VAL A CA 1
ATOM 1234 C C . VAL A 1 155 ? -11.915 5.541 13.909 1.00 94.81 155 VAL A C 1
ATOM 1236 O O . VAL A 1 155 ? -11.151 5.777 14.842 1.00 94.81 155 VAL A O 1
ATOM 1239 N N . SER A 1 156 ? -13.223 5.760 13.984 1.00 94.44 156 SER A N 1
ATOM 1240 C CA . SER A 1 156 ? -13.875 6.243 15.201 1.00 94.44 156 SER A CA 1
ATOM 1241 C C . SER A 1 156 ? -14.653 5.127 15.897 1.00 94.44 156 SER A C 1
ATOM 1243 O O . SER A 1 156 ? -15.488 4.468 15.281 1.00 94.44 156 SER A O 1
ATOM 1245 N N . LYS A 1 157 ? -14.409 4.947 17.198 1.00 93.75 157 LYS A N 1
ATOM 1246 C CA . LYS A 1 157 ? -15.240 4.137 18.090 1.00 93.75 157 LYS A CA 1
ATOM 1247 C C . LYS A 1 157 ? -16.189 5.029 18.879 1.00 93.75 157 LYS A C 1
ATOM 1249 O O . LYS A 1 157 ? -15.725 5.968 19.528 1.00 93.75 157 LYS A O 1
ATOM 1254 N N . GLU A 1 158 ? -17.490 4.740 18.821 1.00 83.19 158 GLU A N 1
ATOM 1255 C CA . GLU A 1 158 ? -18.557 5.403 19.609 1.00 83.19 158 GLU A CA 1
ATOM 1256 C C . GLU A 1 158 ? -18.690 6.931 19.418 1.00 83.19 158 GLU A C 1
ATOM 1258 O O . GLU A 1 158 ? -19.514 7.580 20.060 1.00 83.19 158 GLU A O 1
ATOM 1263 N N . LYS A 1 159 ? -17.924 7.527 18.498 1.00 70.69 159 LYS A N 1
ATOM 1264 C CA . LYS A 1 159 ? -18.014 8.938 18.108 1.00 70.69 159 LYS A CA 1
ATOM 1265 C C . LYS A 1 159 ? -18.310 9.035 16.619 1.00 70.69 159 LYS A C 1
ATOM 1267 O O . LYS A 1 159 ? -17.747 8.298 15.817 1.00 70.69 159 LYS A O 1
ATOM 1272 N N . ILE A 1 160 ? -19.166 9.980 16.239 1.00 58.00 160 ILE A N 1
ATOM 1273 C CA . ILE A 1 160 ? -19.317 10.368 14.834 1.00 58.00 160 ILE A CA 1
ATOM 1274 C C . ILE A 1 160 ? -18.015 11.077 14.424 1.00 58.00 160 ILE A C 1
ATOM 1276 O O . ILE A 1 160 ? -17.591 11.984 15.148 1.00 58.00 160 ILE A O 1
ATOM 1280 N N . PRO A 1 161 ? -17.360 10.691 13.312 1.00 50.66 161 PRO A N 1
ATOM 1281 C CA . PRO A 1 161 ? -16.152 11.366 12.862 1.00 50.66 161 PRO A CA 1
ATOM 1282 C C . PRO A 1 161 ? -16.432 12.863 12.692 1.00 50.66 161 PRO A C 1
ATOM 1284 O O . PRO A 1 161 ? -17.344 13.240 11.954 1.00 50.66 161 PRO A O 1
ATOM 1287 N N . GLN A 1 162 ? -15.649 13.731 13.343 1.00 49.16 162 GLN A N 1
ATOM 1288 C CA . GLN A 1 162 ? -15.578 15.127 12.914 1.00 49.16 162 GLN A CA 1
ATOM 1289 C C . GLN A 1 162 ? -15.003 15.105 11.499 1.00 49.16 162 GLN A C 1
ATOM 1291 O O . GLN A 1 162 ? -13.845 14.753 11.291 1.00 49.16 162 GLN A O 1
ATOM 1296 N N . SER A 1 163 ? -15.867 15.377 10.526 1.00 45.66 163 SER A N 1
ATOM 1297 C CA . SER A 1 163 ? -15.608 15.281 9.095 1.00 45.66 163 SER A CA 1
ATOM 1298 C C . SER A 1 163 ? -14.220 15.800 8.707 1.00 45.66 163 SER A C 1
ATOM 1300 O O . SER A 1 163 ? -14.002 17.011 8.690 1.00 45.66 163 SER A O 1
ATOM 1302 N N . LYS A 1 164 ? -13.314 14.900 8.315 1.00 46.50 164 LYS A N 1
ATOM 1303 C CA . LYS A 1 164 ? -12.283 15.166 7.305 1.00 46.50 164 LYS A CA 1
ATOM 1304 C C . LYS A 1 164 ? -12.109 13.919 6.452 1.00 46.50 164 LYS A C 1
ATOM 1306 O O . LYS A 1 164 ? -11.444 12.958 6.818 1.00 46.50 164 LYS A O 1
ATOM 1311 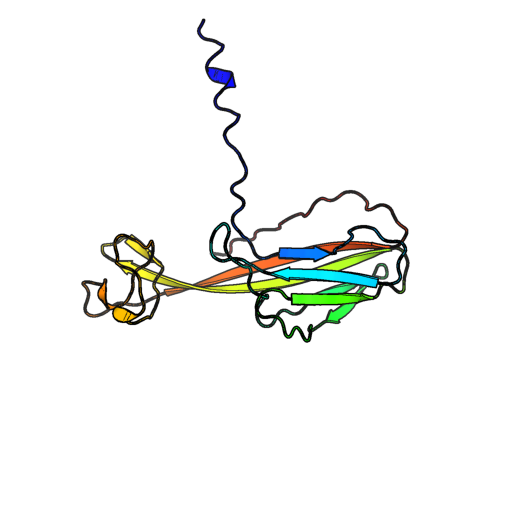N N . GLN A 1 165 ? -12.787 13.964 5.314 1.00 42.34 165 GLN A N 1
ATOM 1312 C CA . GLN A 1 165 ? -12.554 13.127 4.148 1.00 42.34 165 GLN A CA 1
ATOM 1313 C C . GLN A 1 165 ? -11.051 12.942 3.911 1.00 42.34 165 GLN A C 1
ATOM 1315 O O . GLN A 1 165 ? -10.310 13.913 4.045 1.00 42.34 165 GLN A O 1
ATOM 1320 N N . CYS A 1 166 ? -10.635 11.707 3.597 1.00 38.94 166 CYS A N 1
ATOM 1321 C CA . CYS A 1 166 ? -9.277 11.289 3.222 1.00 38.94 166 CYS A CA 1
ATOM 1322 C C . CYS A 1 166 ? -8.444 12.456 2.648 1.00 38.94 166 CYS A C 1
ATOM 1324 O O . CYS A 1 166 ? -8.589 12.814 1.480 1.00 38.94 166 CYS A O 1
ATOM 1326 N N . GLN A 1 167 ? -7.614 13.101 3.474 1.00 40.94 167 GLN A N 1
ATOM 1327 C CA . GLN A 1 167 ? -6.780 14.219 3.029 1.00 40.94 167 GLN A CA 1
ATOM 1328 C C . GLN A 1 167 ? -5.464 13.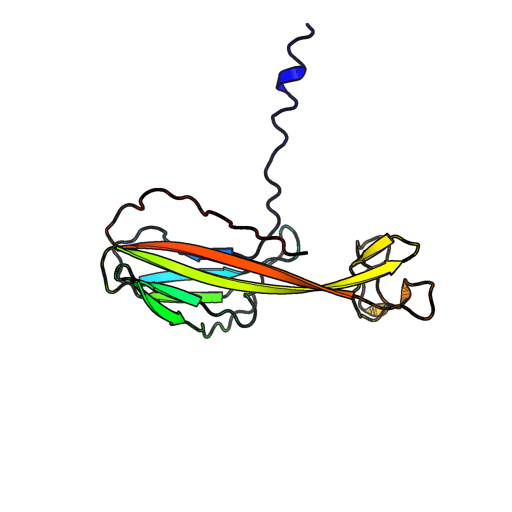657 2.492 1.00 40.94 167 GLN A C 1
ATOM 1330 O O . GLN A 1 167 ? -4.482 13.590 3.208 1.00 40.94 167 GLN A O 1
ATOM 1335 N N . ARG A 1 168 ? -5.402 13.233 1.229 1.00 46.41 168 ARG A N 1
ATOM 1336 C CA . ARG A 1 168 ? -4.123 12.818 0.625 1.00 46.41 168 ARG A CA 1
ATOM 1337 C C . ARG A 1 168 ? -3.140 14.001 0.625 1.00 46.41 168 ARG A C 1
ATOM 1339 O O . ARG A 1 168 ? -3.350 14.979 -0.085 1.00 46.41 168 ARG A O 1
ATOM 1346 N N . LEU A 1 169 ? -2.073 13.925 1.423 1.00 37.50 169 LEU A N 1
ATOM 1347 C CA . LEU A 1 169 ? -0.953 14.871 1.381 1.00 37.50 169 LEU A CA 1
ATOM 1348 C C . LEU A 1 169 ? 0.104 14.320 0.421 1.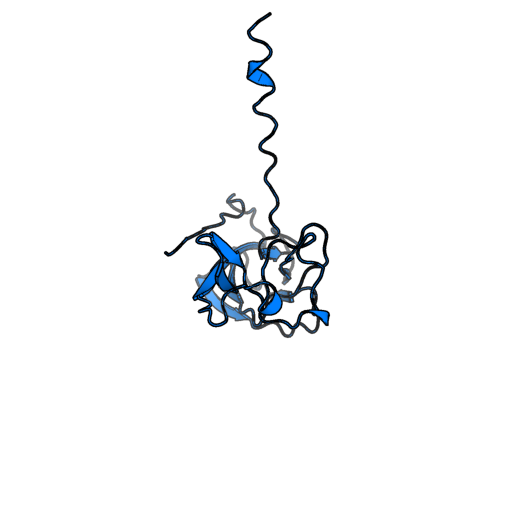00 37.50 169 LEU A C 1
ATOM 1350 O O . LEU A 1 169 ? 0.985 13.559 0.812 1.00 37.50 169 LEU A O 1
ATOM 1354 N N . PHE A 1 170 ? 0.000 14.700 -0.852 1.00 34.66 170 PHE A N 1
ATOM 1355 C CA . PHE A 1 170 ? 1.074 14.502 -1.822 1.00 34.66 170 PHE A CA 1
ATOM 1356 C C . PHE A 1 170 ? 2.178 15.529 -1.568 1.00 34.66 170 PHE A C 1
ATOM 1358 O O . PHE A 1 170 ? 1.955 16.733 -1.700 1.00 34.66 170 PHE A O 1
ATOM 1365 N N . LYS A 1 171 ? 3.381 15.058 -1.233 1.00 26.97 171 LYS A N 1
ATOM 1366 C CA . LYS A 1 171 ? 4.595 15.875 -1.262 1.00 26.97 171 LYS A CA 1
ATOM 1367 C C . LYS A 1 171 ? 5.510 15.313 -2.346 1.00 26.97 171 LYS A C 1
ATOM 1369 O O . LYS A 1 171 ? 6.122 14.271 -2.155 1.00 26.97 171 LYS A O 1
ATOM 1374 N N . LEU A 1 172 ? 5.565 15.986 -3.495 1.00 26.56 172 LEU A N 1
ATOM 1375 C CA . LEU A 1 172 ? 6.626 15.773 -4.478 1.00 26.56 172 LEU A CA 1
ATOM 1376 C C . LEU A 1 172 ? 7.890 16.449 -3.940 1.00 26.56 172 LEU A C 1
ATOM 1378 O O . LEU A 1 172 ? 7.912 17.668 -3.776 1.00 26.56 172 LEU A O 1
ATOM 1382 N N . SER A 1 173 ? 8.914 15.657 -3.642 1.00 29.06 173 SER A N 1
ATOM 1383 C CA . SER A 1 173 ? 10.274 16.158 -3.442 1.00 29.06 173 SER A CA 1
ATOM 1384 C C . SER A 1 173 ? 11.049 15.873 -4.729 1.00 29.06 173 SER A C 1
ATOM 1386 O O . SER A 1 173 ? 11.068 14.725 -5.171 1.00 29.06 173 SER A O 1
ATOM 1388 N N . PHE A 1 174 ? 11.600 16.922 -5.343 1.00 33.72 174 PHE A N 1
ATOM 1389 C CA . PHE A 1 174 ? 12.511 16.850 -6.490 1.00 33.72 174 PHE A CA 1
ATOM 1390 C C . PHE A 1 174 ? 13.960 16.829 -6.010 1.00 33.72 174 PHE A C 1
ATOM 1392 O O . PHE A 1 174 ? 14.226 17.470 -4.965 1.00 33.72 174 PHE A O 1
#

pLDDT: mean 80.26, std 18.66, range [26.56, 97.56]

Secondary structure (DSSP, 8-state):
--SSTTTGGGGG---------EEEES-SEESSSEEEEEEEE-SSTTSPPEEPTT--EEEE-TT--EEEE------SS-EEEEEE--SSEEEEEEEEEEEEEEEEEETTEEEEE----GGGS--GGG-SEE-GGG-SSS---PEEEEEEEEEEEEEEESS---------------

Sequence (174 aa):
MRTILASSLLMLSVSSFAHEPYVAPLAYNTSQTQVAIVSGYAEEALNSEYALKDAKFEIISPNNDKNLIEPESKLGSTTVFDLKLPEAGTYTVKTSATYLLKYVQDQKEWKMFFDMPADQAPKKAERDYVIPADLKAKKYTPIEVKREWTLFTYVSKEKIPQSKQCQRLFKLSF

Foldseek 3Di:
DPPPVVVVVPPPPPPPPQFDWAKDWPAQEDQDQKTKIKIFTDNDPPDFTAAQPQKWKWKQAQVRDTDIDRAPDPDGRIGMDIDGHPDAFKMKIKIKGKDKWKWWQAPNDIFTEDADDPVVDPDPVVDRHDYPVRHPDPDIDIDIDMDMFMYMGMHGHPDDDPDDDGDGDDDDDD